Protein AF-A0A0S8A7E5-F1 (afdb_monomer_lite)

Radius of gyration: 17.24 Å; chains: 1; bounding box: 43×38×44 Å

Secondary structure (DSSP, 8-state):
--TT---------PPPP--TT--HHHHHHHHHHH-TT--EEEEEETT-SSS-HHHHHHHHHHH-TT-TTGGGEEEEEESS-S-TTSSHHHHHHHHHHHHHHHHHHHTTSTTS-----

pLDDT: mean 81.03, std 15.04, range [37.12, 96.44]

Foldseek 3Di:
DDPPPPDCLDDPPDDDDPPPPDDPLQVVLVVCVVDVLQAEEAEFECAEPPCHPVNVVVSNCVSDVVCPCVVRYYYHYAPDYGPQCVPVVSVVVVVVVVVVNVVVSCPPDVPDDPDDD

Sequence (117 aa):
YNPDLEDNVWGNVRPWNRDQGVNVGELLRQAMRDNPYLKGMVQGGYYDAATDYYSAVYTISHIQPGGEFRDRFRFSWYESGHMMYLRKPDLANANNDLRSFIAWSLEDIDDYPRTAR

Structure (mmCIF, N/CA/C/O backbone):
data_AF-A0A0S8A7E5-F1
#
_entry.id   AF-A0A0S8A7E5-F1
#
loop_
_atom_site.group_PDB
_atom_site.id
_atom_site.type_symbol
_atom_site.label_atom_id
_atom_site.label_alt_id
_atom_site.label_comp_id
_atom_site.label_asym_id
_atom_site.label_entity_id
_atom_site.label_seq_id
_atom_site.pdbx_PDB_ins_code
_atom_site.Cartn_x
_atom_site.Cartn_y
_atom_site.Cartn_z
_atom_site.occupancy
_atom_site.B_iso_or_equiv
_atom_site.auth_seq_id
_atom_site.auth_comp_id
_atom_site.auth_asym_id
_atom_site.auth_atom_id
_atom_site.pdbx_PDB_model_num
ATOM 1 N N . TYR A 1 1 ? 18.235 -9.451 -23.575 1.00 48.16 1 TYR A N 1
ATOM 2 C CA . TYR A 1 1 ? 18.245 -8.218 -22.772 1.00 48.16 1 TYR A CA 1
ATOM 3 C C . TYR A 1 1 ? 18.254 -7.073 -23.762 1.00 48.16 1 TYR A C 1
ATOM 5 O O . TYR A 1 1 ? 19.215 -6.987 -24.514 1.00 48.16 1 TYR A O 1
ATOM 13 N N . ASN A 1 2 ? 17.149 -6.335 -23.890 1.00 37.12 2 ASN A N 1
ATOM 14 C CA . ASN A 1 2 ? 17.067 -5.211 -24.820 1.00 37.12 2 ASN A CA 1
ATOM 15 C C . ASN A 1 2 ? 17.208 -3.914 -24.006 1.00 37.12 2 ASN A C 1
ATOM 17 O O . ASN A 1 2 ? 16.278 -3.605 -23.262 1.00 37.12 2 ASN A O 1
ATOM 21 N N . PRO A 1 3 ? 18.354 -3.218 -24.076 1.00 53.84 3 PRO A N 1
ATOM 22 C CA . PRO A 1 3 ? 18.582 -1.973 -23.345 1.00 53.84 3 PRO A CA 1
ATOM 23 C C . PRO A 1 3 ? 17.798 -0.774 -23.915 1.00 53.84 3 PRO A C 1
ATOM 25 O O . PRO A 1 3 ? 17.854 0.295 -23.320 1.00 53.84 3 PRO A O 1
ATOM 28 N N . ASP A 1 4 ? 17.052 -0.950 -25.014 1.00 46.12 4 ASP A N 1
ATOM 29 C CA . ASP A 1 4 ? 16.411 0.135 -25.775 1.00 46.12 4 ASP A CA 1
ATOM 30 C C . ASP A 1 4 ? 14.931 0.389 -25.407 1.00 46.12 4 ASP A C 1
ATOM 32 O O . ASP A 1 4 ? 14.167 0.933 -26.205 1.00 46.12 4 ASP A O 1
ATOM 36 N N . LEU A 1 5 ? 14.478 -0.023 -24.218 1.00 51.56 5 LEU A N 1
ATOM 37 C CA . LEU A 1 5 ? 13.184 0.433 -23.704 1.00 51.56 5 LEU A CA 1
ATOM 38 C C . LEU A 1 5 ? 13.349 1.874 -23.206 1.00 51.56 5 LEU A C 1
ATOM 40 O O . LEU A 1 5 ? 13.999 2.111 -22.191 1.00 51.56 5 LEU A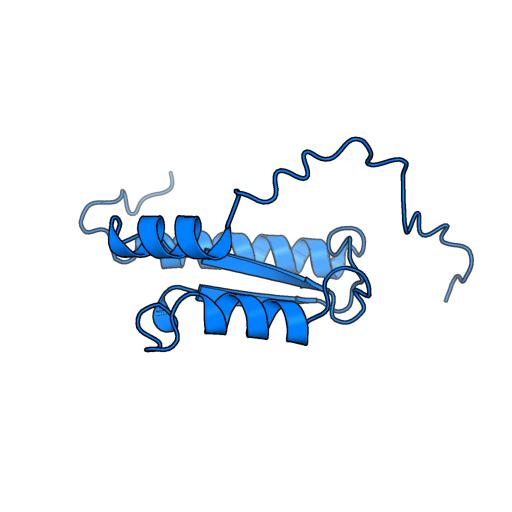 O 1
ATOM 44 N N . GLU A 1 6 ? 12.769 2.835 -23.928 1.00 48.12 6 GLU A N 1
ATOM 45 C CA . GLU A 1 6 ? 12.582 4.197 -23.424 1.00 48.12 6 GLU A CA 1
ATOM 46 C C . GLU A 1 6 ? 11.667 4.156 -22.190 1.00 48.12 6 GLU A C 1
ATOM 48 O O . GLU A 1 6 ? 10.439 4.205 -22.289 1.00 48.12 6 GLU A O 1
ATOM 53 N N . ASP A 1 7 ? 12.266 4.052 -21.005 1.00 48.00 7 ASP A N 1
ATOM 54 C CA . ASP A 1 7 ? 11.561 4.257 -19.747 1.00 48.00 7 ASP A CA 1
ATOM 55 C C . ASP A 1 7 ? 11.298 5.758 -19.588 1.00 48.00 7 ASP A C 1
ATOM 57 O O . ASP A 1 7 ? 12.179 6.546 -19.237 1.00 48.00 7 ASP A O 1
ATOM 61 N N . ASN A 1 8 ? 10.057 6.175 -19.847 1.00 53.53 8 ASN A N 1
ATOM 62 C CA . ASN A 1 8 ? 9.574 7.500 -19.472 1.00 53.53 8 ASN A CA 1
ATOM 63 C C . ASN A 1 8 ? 9.508 7.583 -17.943 1.00 53.53 8 ASN A C 1
ATOM 65 O O . ASN A 1 8 ? 8.464 7.358 -17.334 1.00 53.53 8 ASN A O 1
ATOM 69 N N . VAL A 1 9 ? 10.642 7.897 -17.316 1.00 55.78 9 VAL A N 1
ATOM 70 C CA . VAL A 1 9 ? 10.733 8.002 -15.857 1.00 55.78 9 VAL A CA 1
ATOM 71 C C . VAL A 1 9 ? 9.871 9.166 -15.351 1.00 55.78 9 VAL A C 1
ATOM 73 O O . VAL A 1 9 ? 9.335 9.094 -14.251 1.00 55.78 9 VAL A O 1
ATOM 76 N N . TRP A 1 10 ? 9.688 10.223 -16.163 1.00 53.12 10 TRP A N 1
ATOM 77 C CA . TRP A 1 10 ? 8.959 11.433 -15.772 1.00 53.12 10 TRP A CA 1
ATOM 78 C C . TRP A 1 10 ? 8.309 12.152 -16.966 1.00 53.12 10 TRP A C 1
ATOM 80 O O . TRP A 1 10 ? 8.998 12.670 -17.840 1.00 53.12 10 TRP A O 1
ATOM 90 N N . GLY A 1 11 ? 6.976 12.253 -16.975 1.00 61.09 11 GLY A N 1
ATOM 91 C CA . GLY A 1 11 ? 6.243 13.222 -17.804 1.00 61.09 11 GLY A CA 1
ATOM 92 C C . GLY A 1 11 ? 6.106 14.584 -17.105 1.00 61.09 11 GLY A C 1
ATOM 93 O O . GLY A 1 11 ? 6.363 14.700 -15.904 1.00 61.09 11 GLY A O 1
ATOM 94 N N . ASN A 1 12 ? 5.659 15.631 -17.815 1.00 65.06 12 ASN A N 1
ATOM 95 C CA . ASN A 1 12 ? 5.283 16.904 -17.182 1.00 65.06 12 ASN A CA 1
ATOM 96 C C . ASN A 1 12 ? 3.995 16.724 -16.357 1.00 65.06 12 ASN A C 1
ATOM 98 O O . ASN A 1 12 ? 2.900 17.035 -16.809 1.00 65.06 12 ASN A O 1
ATOM 102 N N . VAL A 1 13 ? 4.135 16.194 -15.143 1.00 65.88 13 VAL A N 1
ATOM 103 C CA . VAL A 1 13 ? 3.030 15.876 -14.222 1.00 65.88 13 VAL A CA 1
ATOM 104 C C . VAL A 1 13 ? 2.567 17.081 -13.386 1.00 65.88 13 VAL A C 1
ATOM 106 O O . VAL A 1 13 ? 1.857 16.929 -12.401 1.00 65.88 13 VAL A O 1
ATOM 109 N N . ARG A 1 14 ? 3.003 18.298 -13.729 1.00 71.94 14 ARG A N 1
ATOM 110 C CA . ARG A 1 14 ? 2.652 19.540 -13.024 1.00 71.94 14 ARG A CA 1
ATOM 111 C C . ARG A 1 14 ? 1.485 20.255 -13.722 1.00 71.94 14 ARG A C 1
ATOM 113 O O . ARG A 1 14 ? 1.377 20.157 -14.942 1.00 71.94 14 ARG A O 1
ATOM 120 N N . PRO A 1 15 ? 0.685 21.054 -12.989 1.00 78.88 15 PRO A N 1
ATOM 121 C CA . PRO A 1 15 ? 0.852 21.433 -11.581 1.00 78.88 15 PRO A CA 1
ATOM 122 C C . PRO A 1 15 ? 0.155 20.486 -10.589 1.00 78.88 15 PRO A C 1
ATOM 124 O O . PRO A 1 15 ? -1.019 20.169 -10.733 1.00 78.88 15 PRO A O 1
ATOM 127 N N . TRP A 1 16 ? 0.874 20.111 -9.527 1.00 73.06 16 TRP A N 1
ATOM 128 C CA . TRP A 1 16 ? 0.295 19.457 -8.349 1.00 73.06 16 TRP A CA 1
ATOM 129 C C . TRP A 1 16 ? -0.153 20.507 -7.333 1.00 73.06 16 TRP A C 1
ATOM 131 O O . TRP A 1 16 ? 0.581 21.470 -7.092 1.00 73.06 16 TRP A O 1
ATOM 141 N N . ASN A 1 17 ? -1.301 20.294 -6.689 1.00 75.31 17 ASN A N 1
ATOM 142 C CA . ASN A 1 17 ? -1.668 21.063 -5.504 1.00 75.31 17 ASN A CA 1
ATOM 143 C C . ASN A 1 17 ? -0.678 20.732 -4.369 1.00 75.31 17 ASN A C 1
ATOM 145 O O . ASN A 1 17 ? -0.518 19.568 -4.009 1.00 75.31 17 ASN A O 1
ATOM 149 N N . ARG A 1 18 ? 0.017 21.748 -3.846 1.00 74.31 18 ARG A N 1
ATOM 150 C CA . ARG A 1 18 ? 1.022 21.633 -2.772 1.00 74.31 18 ARG A CA 1
ATOM 151 C C . ARG A 1 18 ? 0.578 22.362 -1.507 1.00 74.31 18 ARG A C 1
ATOM 153 O O . ARG A 1 18 ? 1.395 23.008 -0.852 1.00 74.31 18 ARG A O 1
ATOM 160 N N . ASP A 1 19 ? -0.714 22.316 -1.210 1.00 81.44 19 ASP A N 1
ATOM 161 C CA . ASP A 1 19 ? -1.243 22.866 0.031 1.00 81.44 19 ASP A CA 1
ATOM 162 C C . ASP A 1 19 ? -0.526 22.235 1.235 1.00 81.44 19 ASP A C 1
ATOM 164 O O . ASP A 1 19 ? -0.610 21.029 1.472 1.00 81.44 19 ASP A O 1
ATOM 168 N N . GLN A 1 20 ? 0.211 23.061 1.980 1.00 73.19 20 GLN A N 1
ATOM 169 C CA . GLN A 1 20 ? 0.971 22.622 3.151 1.00 73.19 20 GLN A CA 1
ATOM 170 C C . GLN A 1 20 ? 0.074 22.263 4.342 1.00 73.19 20 GLN A C 1
ATOM 172 O O . GLN A 1 20 ? 0.553 21.649 5.292 1.00 73.19 20 GLN A O 1
ATOM 177 N N . GLY A 1 21 ? -1.213 22.621 4.301 1.00 75.56 21 GLY A N 1
ATOM 178 C CA . GLY A 1 21 ? -2.198 22.208 5.296 1.00 75.56 21 GLY A CA 1
ATOM 179 C C . GLY A 1 21 ? -2.705 20.775 5.108 1.00 75.56 21 GLY A C 1
ATOM 180 O O . GLY A 1 21 ? -3.312 20.221 6.025 1.00 75.56 21 GLY A O 1
ATOM 181 N N . VAL A 1 22 ? -2.463 20.147 3.951 1.00 79.31 22 VAL A N 1
ATOM 182 C CA . VAL A 1 22 ? -2.960 18.796 3.664 1.00 79.31 22 VAL A CA 1
ATOM 183 C C . VAL A 1 22 ? -2.015 17.747 4.245 1.00 79.31 22 VAL A C 1
ATOM 185 O O . VAL A 1 22 ? -0.924 17.507 3.730 1.00 79.31 22 VAL A O 1
ATOM 188 N N . ASN A 1 23 ? -2.474 17.056 5.290 1.00 85.56 23 ASN A N 1
ATOM 189 C CA . ASN A 1 23 ? -1.804 15.881 5.842 1.00 85.56 23 ASN A CA 1
ATOM 190 C C . ASN A 1 23 ? -2.590 14.608 5.497 1.00 85.56 23 ASN A C 1
ATOM 192 O O . ASN A 1 23 ? -3.488 14.187 6.224 1.00 85.56 23 ASN A O 1
ATOM 196 N N . VAL A 1 24 ? -2.246 13.989 4.366 1.00 86.94 24 VAL A N 1
ATOM 197 C CA . VAL A 1 24 ? -2.941 12.794 3.853 1.00 86.94 24 VAL A CA 1
ATOM 198 C C . VAL A 1 24 ? -2.821 11.602 4.808 1.00 86.94 24 VAL A C 1
ATOM 200 O O . VAL A 1 24 ? -3.766 10.827 4.931 1.00 86.94 24 VAL A O 1
ATOM 203 N N . GLY A 1 25 ? -1.693 11.468 5.513 1.00 87.88 25 GLY A N 1
ATOM 204 C CA . GLY A 1 25 ? -1.487 10.388 6.481 1.00 87.88 25 GLY A CA 1
ATOM 205 C C . GLY A 1 25 ? -2.480 10.462 7.639 1.00 87.88 25 GLY A C 1
ATOM 206 O O . GLY A 1 25 ? -3.113 9.463 7.968 1.00 87.88 25 GLY A O 1
ATOM 207 N N . GLU A 1 26 ? -2.681 11.658 8.197 1.00 88.44 26 GLU A N 1
ATOM 208 C CA . GLU A 1 26 ? -3.646 11.891 9.277 1.00 88.44 26 GLU A CA 1
ATOM 209 C C . GLU A 1 26 ? -5.097 11.703 8.811 1.00 88.44 26 GLU A C 1
ATOM 211 O O . GLU A 1 26 ? -5.897 11.082 9.511 1.00 88.44 26 GLU A O 1
ATOM 216 N N . LEU A 1 27 ? -5.430 12.167 7.602 1.00 90.44 27 LEU A N 1
ATOM 217 C CA . LEU A 1 27 ? -6.757 11.961 7.012 1.00 90.44 27 LEU A CA 1
ATOM 218 C C . LEU A 1 27 ? -7.057 10.471 6.799 1.00 90.44 27 LEU A C 1
ATOM 220 O O . LEU A 1 27 ? -8.147 10.005 7.129 1.00 90.44 27 LEU A O 1
ATOM 224 N N . LEU A 1 28 ? -6.083 9.705 6.299 1.00 90.75 28 LEU A N 1
ATOM 225 C CA . LEU A 1 28 ? -6.212 8.258 6.149 1.00 90.75 28 LEU A CA 1
ATOM 226 C C . LEU A 1 28 ? -6.340 7.571 7.516 1.00 90.75 28 LEU A C 1
ATOM 228 O O . LEU A 1 28 ? -7.205 6.715 7.695 1.00 90.75 28 LEU A O 1
ATOM 232 N N . ARG A 1 29 ? -5.543 7.988 8.508 1.00 90.12 29 ARG A N 1
ATOM 233 C CA . ARG A 1 29 ? -5.632 7.494 9.889 1.00 90.12 29 ARG A CA 1
ATOM 234 C C . ARG A 1 29 ? -7.026 7.710 10.479 1.00 90.12 29 ARG A C 1
ATOM 236 O O . ARG A 1 29 ? -7.556 6.821 11.143 1.00 90.12 29 ARG A O 1
ATOM 243 N N . GLN A 1 30 ? -7.605 8.890 10.264 1.00 91.44 30 GLN A N 1
ATOM 244 C CA . GLN A 1 30 ? -8.955 9.217 10.708 1.00 91.44 30 GLN A CA 1
ATOM 245 C C . GLN A 1 30 ? -9.995 8.349 9.991 1.00 91.44 30 GLN A C 1
ATOM 247 O O . GLN A 1 30 ? -10.781 7.689 10.661 1.00 91.44 30 GLN A O 1
ATOM 252 N N . ALA A 1 31 ? -9.931 8.243 8.662 1.00 91.50 31 ALA A N 1
ATOM 253 C CA . ALA A 1 31 ? -10.852 7.411 7.886 1.00 91.50 31 ALA A CA 1
ATOM 254 C C . ALA A 1 31 ? -10.830 5.930 8.316 1.00 91.50 31 ALA A C 1
ATOM 256 O O . ALA A 1 31 ? -11.877 5.293 8.409 1.00 91.50 31 ALA A O 1
ATOM 257 N N . MET A 1 32 ? -9.650 5.381 8.625 1.00 90.88 32 MET A N 1
ATOM 258 C CA . MET A 1 32 ? -9.506 4.004 9.120 1.00 90.88 32 MET A CA 1
ATOM 259 C C . MET A 1 32 ? -9.990 3.809 10.559 1.00 90.88 32 MET A C 1
ATOM 261 O O . MET A 1 32 ? -10.398 2.704 10.928 1.00 90.88 32 MET A O 1
ATOM 265 N N . ARG A 1 33 ? -9.938 4.860 11.385 1.00 89.94 33 ARG A N 1
ATOM 266 C CA . ARG A 1 33 ? -10.534 4.847 12.725 1.00 89.94 33 ARG A CA 1
ATOM 267 C C . ARG A 1 33 ? -12.059 4.870 12.636 1.00 89.94 33 ARG A C 1
ATOM 269 O O . ARG A 1 33 ? -12.707 4.106 13.343 1.00 89.94 33 ARG A O 1
ATOM 276 N N . ASP A 1 34 ? -12.601 5.715 11.767 1.00 91.31 34 ASP A N 1
ATOM 277 C CA . ASP A 1 34 ? -14.044 5.917 11.619 1.00 91.31 34 ASP A CA 1
ATOM 278 C C . ASP A 1 34 ? -14.724 4.731 10.915 1.00 91.31 34 ASP A C 1
ATOM 280 O O . ASP A 1 34 ? -15.881 4.426 11.197 1.00 91.31 34 ASP A O 1
ATOM 284 N N . ASN A 1 35 ? -14.003 4.023 10.037 1.00 90.06 35 ASN A N 1
ATOM 285 C CA . ASN A 1 35 ? -14.476 2.809 9.378 1.00 90.06 35 ASN A CA 1
ATOM 286 C C . ASN A 1 35 ? -13.627 1.582 9.775 1.00 90.06 35 ASN A C 1
ATOM 288 O O . ASN A 1 35 ? -12.579 1.333 9.167 1.00 90.06 35 ASN A O 1
ATOM 292 N N . PRO A 1 36 ? -14.096 0.757 10.734 1.00 86.75 36 PRO A N 1
ATOM 293 C CA . PRO A 1 36 ? -13.411 -0.466 11.154 1.00 86.75 36 PRO A CA 1
ATOM 294 C C . PRO A 1 36 ? -13.161 -1.484 10.032 1.00 86.75 36 PRO A C 1
ATOM 296 O O . PRO A 1 36 ? -12.231 -2.281 10.140 1.00 86.75 36 PRO A O 1
ATOM 299 N N . TYR A 1 37 ? -13.957 -1.440 8.961 1.00 88.69 37 TYR A N 1
ATOM 300 C CA . TYR A 1 37 ? -13.873 -2.346 7.814 1.00 88.69 37 TYR A CA 1
ATOM 301 C C . TYR A 1 37 ? -12.979 -1.813 6.690 1.00 88.69 37 TYR A C 1
ATOM 303 O O . TYR A 1 37 ? -12.753 -2.511 5.703 1.00 88.69 37 TYR A O 1
ATOM 311 N N . LEU A 1 38 ? -12.464 -0.582 6.801 1.00 91.12 38 LEU A N 1
ATOM 312 C CA . LEU A 1 38 ? -11.575 -0.025 5.787 1.00 91.12 38 LEU A CA 1
ATOM 313 C C . LEU A 1 38 ? -10.229 -0.762 5.807 1.00 91.12 38 LEU A C 1
ATOM 315 O O . LEU A 1 38 ? -9.486 -0.707 6.791 1.00 91.12 38 LEU A O 1
ATOM 319 N N . LYS A 1 39 ? -9.914 -1.421 4.688 1.00 93.25 39 LYS A N 1
ATOM 320 C CA . LYS A 1 39 ? -8.650 -2.127 4.449 1.00 93.25 39 LYS A CA 1
ATOM 321 C C . LYS A 1 39 ? -7.875 -1.461 3.314 1.00 93.25 39 LYS A C 1
ATOM 323 O O . LYS A 1 39 ? -8.473 -0.896 2.401 1.00 93.25 39 LYS A O 1
ATOM 328 N N . GLY A 1 40 ? -6.548 -1.535 3.364 1.00 92.88 40 GLY A N 1
ATOM 329 C CA . GLY A 1 40 ? -5.658 -0.914 2.383 1.00 92.88 40 GLY A CA 1
ATOM 330 C C . GLY A 1 40 ? -4.720 -1.919 1.723 1.00 92.88 40 GLY A C 1
ATOM 331 O O . GLY A 1 40 ? -4.214 -2.832 2.371 1.00 92.88 40 GLY A O 1
ATOM 332 N N . MET A 1 41 ? -4.451 -1.726 0.435 1.00 94.75 41 MET A N 1
ATOM 333 C CA . MET A 1 41 ? -3.429 -2.468 -0.297 1.00 94.75 41 MET A CA 1
ATOM 334 C C . MET A 1 41 ? -2.420 -1.491 -0.887 1.00 94.75 41 MET A C 1
ATOM 336 O O . MET A 1 41 ? -2.810 -0.484 -1.474 1.00 94.75 41 MET A O 1
ATOM 340 N N . VAL A 1 42 ? -1.135 -1.803 -0.758 1.00 93.56 42 VAL A N 1
ATOM 341 C CA . VAL A 1 42 ? -0.052 -1.097 -1.443 1.00 93.56 42 VAL A CA 1
ATOM 342 C C . VAL A 1 42 ? 0.608 -2.067 -2.408 1.00 93.56 42 VAL A C 1
ATOM 344 O O . VAL A 1 42 ? 1.036 -3.151 -2.016 1.00 93.56 42 VAL A O 1
ATOM 347 N N . GLN A 1 43 ? 0.678 -1.672 -3.673 1.00 94.19 43 GLN A N 1
ATOM 348 C CA . GLN A 1 43 ? 1.343 -2.426 -4.723 1.00 94.19 43 GLN A CA 1
ATOM 349 C C . GLN A 1 43 ? 2.497 -1.592 -5.270 1.00 94.19 43 GLN A C 1
ATOM 351 O O . GLN A 1 43 ? 2.279 -0.454 -5.681 1.00 94.19 43 GLN A O 1
ATOM 356 N N . GLY A 1 44 ? 3.708 -2.143 -5.271 1.00 92.19 44 GLY A N 1
ATOM 357 C CA . GLY A 1 44 ? 4.899 -1.404 -5.685 1.00 92.19 44 GLY A CA 1
ATOM 358 C C . GLY A 1 44 ? 5.954 -2.275 -6.351 1.00 92.19 44 GLY A C 1
ATOM 359 O O . GLY A 1 44 ? 5.941 -3.502 -6.251 1.00 92.19 44 GLY A O 1
ATOM 360 N N . GLY A 1 45 ? 6.876 -1.627 -7.053 1.00 91.44 45 GLY A N 1
ATOM 361 C CA . GLY A 1 45 ? 8.025 -2.279 -7.666 1.00 91.44 45 GLY A CA 1
ATOM 362 C C . GLY A 1 45 ? 9.252 -2.261 -6.754 1.00 91.44 45 GLY A C 1
ATOM 363 O O . GLY A 1 45 ? 9.543 -1.244 -6.132 1.00 91.44 45 GLY A O 1
ATOM 364 N N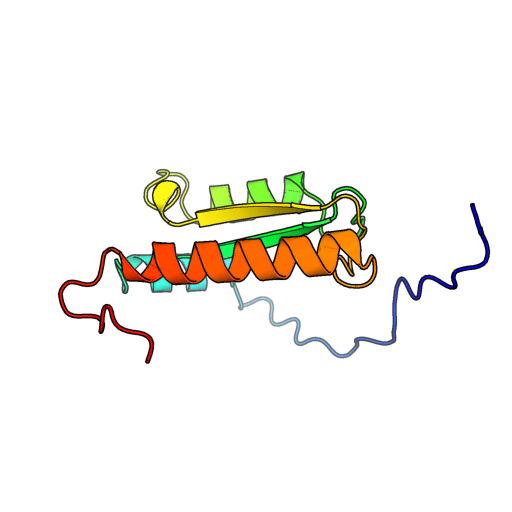 . TYR A 1 46 ? 10.018 -3.353 -6.696 1.00 88.88 46 TYR A N 1
ATOM 365 C CA . TYR A 1 46 ? 11.303 -3.388 -5.985 1.00 88.88 46 TYR A CA 1
ATOM 366 C C . TYR A 1 46 ? 12.342 -2.434 -6.583 1.00 88.88 46 TYR A C 1
ATOM 368 O O . TYR A 1 46 ? 13.252 -1.998 -5.880 1.00 88.88 46 TYR A O 1
ATOM 376 N N . TYR A 1 47 ? 12.207 -2.110 -7.869 1.00 88.00 47 TYR A N 1
ATOM 377 C CA . TYR A 1 47 ? 13.117 -1.229 -8.599 1.00 88.00 47 TYR A CA 1
ATOM 378 C C . TYR A 1 47 ? 12.526 0.173 -8.802 1.00 88.00 47 TYR A C 1
ATOM 380 O O . TYR A 1 47 ? 12.940 0.907 -9.698 1.00 88.00 47 TYR A O 1
ATOM 388 N N . ASP A 1 48 ? 11.515 0.539 -8.010 1.00 85.69 48 ASP A N 1
ATOM 389 C CA . ASP A 1 48 ? 10.918 1.867 -8.027 1.00 85.69 48 ASP A CA 1
ATOM 390 C C . ASP A 1 48 ? 11.779 2.867 -7.238 1.00 85.69 48 ASP A C 1
ATOM 392 O O . ASP A 1 48 ? 11.898 2.786 -6.018 1.00 85.69 48 ASP A O 1
ATOM 396 N N . ALA A 1 49 ? 12.377 3.826 -7.948 1.00 81.81 49 ALA A N 1
ATOM 397 C CA . ALA A 1 49 ? 13.168 4.903 -7.353 1.00 81.81 49 ALA A CA 1
ATOM 398 C C . ALA A 1 49 ? 12.336 6.145 -6.972 1.00 81.81 49 ALA A C 1
ATOM 400 O O . ALA A 1 49 ? 12.860 7.053 -6.328 1.00 81.81 49 ALA A O 1
ATOM 401 N N . ALA A 1 50 ? 11.070 6.220 -7.392 1.00 80.94 50 ALA A N 1
ATOM 402 C CA . ALA A 1 50 ? 10.156 7.315 -7.072 1.00 80.94 50 ALA A CA 1
ATOM 403 C C . ALA A 1 50 ? 9.392 7.049 -5.769 1.00 80.94 50 ALA A C 1
ATOM 405 O O . ALA A 1 50 ? 9.233 7.951 -4.947 1.00 80.94 50 ALA A O 1
ATOM 406 N N . THR A 1 51 ? 8.937 5.809 -5.587 1.00 82.19 51 THR A N 1
ATOM 407 C CA . THR A 1 51 ? 8.252 5.332 -4.382 1.00 82.19 51 THR A CA 1
ATOM 408 C C . THR A 1 51 ? 8.868 4.023 -3.912 1.00 82.19 51 THR A C 1
ATOM 410 O O . THR A 1 51 ? 8.343 2.941 -4.165 1.00 82.19 51 THR A O 1
ATOM 413 N N . ASP A 1 52 ? 10.014 4.122 -3.238 1.00 84.81 52 ASP A N 1
ATOM 414 C CA . ASP A 1 52 ? 10.762 2.946 -2.808 1.00 84.81 52 ASP A CA 1
ATOM 415 C C . ASP A 1 52 ? 10.031 2.138 -1.720 1.00 84.81 52 ASP A C 1
ATOM 417 O O . ASP A 1 52 ? 9.219 2.651 -0.939 1.00 84.81 52 ASP A O 1
ATOM 421 N N . TYR A 1 53 ? 10.369 0.847 -1.657 1.00 85.62 53 TYR A N 1
ATOM 422 C CA . TYR A 1 53 ? 9.816 -0.123 -0.710 1.00 85.62 53 TYR A CA 1
ATOM 423 C C . TYR A 1 53 ? 9.848 0.375 0.742 1.00 85.62 53 TYR A C 1
ATOM 425 O O . TYR A 1 53 ? 8.856 0.265 1.468 1.00 85.62 53 TYR A O 1
ATOM 433 N N . TYR A 1 54 ? 10.988 0.912 1.186 1.00 86.56 54 TYR A N 1
ATOM 434 C CA . TYR A 1 54 ? 11.175 1.276 2.586 1.00 86.56 54 TYR A CA 1
ATOM 435 C C . TYR A 1 54 ? 10.363 2.510 2.938 1.00 86.56 54 TYR A C 1
ATOM 437 O O . TYR A 1 54 ? 9.705 2.501 3.975 1.00 86.56 54 TYR A O 1
ATOM 445 N N . SER A 1 55 ? 10.345 3.521 2.069 1.00 86.56 55 SER A N 1
ATOM 446 C CA . SER A 1 55 ? 9.501 4.702 2.242 1.00 86.56 55 SER A CA 1
ATOM 447 C C . SER A 1 55 ? 8.028 4.321 2.339 1.00 86.56 55 SER A C 1
ATOM 449 O O . SER A 1 55 ? 7.345 4.767 3.255 1.00 86.56 55 SER A O 1
ATOM 451 N N . ALA A 1 56 ? 7.537 3.431 1.475 1.00 87.31 56 ALA A N 1
ATOM 452 C CA . ALA A 1 56 ? 6.147 2.986 1.513 1.00 87.31 56 ALA A CA 1
ATOM 453 C C . ALA A 1 56 ? 5.793 2.243 2.818 1.00 87.31 56 ALA A C 1
ATOM 455 O O . ALA A 1 56 ? 4.804 2.577 3.476 1.00 87.31 56 ALA A O 1
ATOM 456 N N . VAL A 1 57 ? 6.610 1.272 3.241 1.00 87.12 57 VAL A N 1
ATOM 457 C CA . VAL A 1 57 ? 6.392 0.549 4.510 1.00 87.12 57 VAL A CA 1
ATOM 458 C C . VAL A 1 57 ? 6.514 1.492 5.710 1.00 87.12 57 VAL A C 1
ATOM 460 O O . VAL A 1 57 ? 5.714 1.422 6.649 1.00 87.12 57 VAL A O 1
ATOM 463 N N . TYR A 1 58 ? 7.487 2.402 5.683 1.00 88.81 58 TYR A N 1
ATOM 464 C CA . TYR A 1 58 ? 7.686 3.409 6.718 1.00 88.81 58 TYR A CA 1
ATOM 465 C C . TYR A 1 58 ? 6.462 4.318 6.830 1.00 88.81 58 TYR A C 1
ATOM 467 O O . TYR A 1 58 ? 5.883 4.418 7.908 1.00 88.81 58 TYR A O 1
ATOM 475 N N . THR A 1 59 ? 5.997 4.902 5.726 1.00 87.62 59 THR A N 1
ATOM 476 C CA . THR A 1 59 ? 4.834 5.795 5.721 1.00 87.62 59 THR A CA 1
ATOM 477 C C . THR A 1 59 ? 3.603 5.105 6.292 1.00 87.62 59 THR A C 1
ATOM 479 O O . THR A 1 59 ? 2.991 5.643 7.210 1.00 87.62 59 THR A O 1
ATOM 482 N N . ILE A 1 60 ? 3.265 3.899 5.823 1.00 88.19 60 ILE A N 1
ATOM 483 C CA . ILE A 1 60 ? 2.071 3.191 6.304 1.00 88.19 60 ILE A CA 1
ATOM 484 C C . ILE A 1 60 ? 2.204 2.772 7.773 1.00 88.19 60 ILE A C 1
ATOM 486 O O . ILE A 1 60 ? 1.253 2.924 8.539 1.00 88.19 60 ILE A O 1
ATOM 490 N N . SER A 1 61 ? 3.376 2.299 8.208 1.00 84.69 61 SER A N 1
ATOM 491 C CA . SER A 1 61 ? 3.596 1.961 9.624 1.00 84.69 61 SER A CA 1
ATOM 492 C C . SER A 1 61 ? 3.515 3.177 10.556 1.00 84.69 61 SER A C 1
ATOM 494 O O . SER A 1 61 ? 3.148 3.023 11.719 1.00 84.69 61 SER A O 1
ATOM 496 N N . HIS A 1 62 ? 3.790 4.382 10.046 1.00 87.12 62 HIS A N 1
ATOM 497 C CA . HIS A 1 62 ? 3.721 5.634 10.804 1.00 87.12 62 HIS A CA 1
ATOM 498 C C . HIS A 1 62 ? 2.341 6.301 10.789 1.00 87.12 62 HIS A C 1
ATOM 500 O O . HIS A 1 62 ? 2.127 7.229 11.566 1.00 87.12 62 HIS A O 1
ATOM 506 N N . ILE A 1 63 ? 1.386 5.818 9.981 1.00 85.38 63 ILE A N 1
ATOM 507 C CA . ILE A 1 63 ? -0.010 6.285 10.042 1.00 85.38 63 ILE A CA 1
ATOM 508 C C . ILE A 1 63 ? -0.587 6.039 11.437 1.00 85.38 63 ILE A C 1
ATOM 510 O O . ILE A 1 63 ? -1.295 6.892 11.955 1.00 85.38 63 ILE A O 1
ATOM 514 N N . GLN A 1 64 ? -0.271 4.906 12.070 1.00 76.75 64 GLN A N 1
ATOM 515 C CA . GLN A 1 64 ? -0.707 4.619 13.435 1.00 76.75 64 GLN A CA 1
ATOM 516 C C . GLN A 1 64 ? 0.416 3.922 14.216 1.00 76.75 64 GLN A C 1
ATOM 518 O O . GLN A 1 64 ? 0.530 2.695 14.153 1.00 76.75 64 GLN A O 1
ATOM 523 N N . PRO A 1 65 ? 1.222 4.672 14.995 1.00 70.75 65 PRO A N 1
ATOM 524 C CA . PRO A 1 65 ? 2.368 4.134 15.737 1.00 70.75 65 PRO A CA 1
ATOM 525 C C . PRO A 1 65 ? 2.017 2.998 16.710 1.00 70.75 65 PRO A C 1
ATOM 527 O O . PRO A 1 65 ? 2.856 2.149 16.998 1.00 70.75 65 PRO A O 1
ATOM 530 N N . GLY A 1 66 ? 0.766 2.952 17.189 1.00 76.31 66 GLY A N 1
ATOM 531 C CA . GLY A 1 66 ? 0.252 1.881 18.051 1.00 76.31 66 GLY A CA 1
ATOM 532 C C . GLY A 1 66 ? 0.005 0.545 17.339 1.00 76.31 66 GLY A C 1
ATOM 533 O O . GLY A 1 66 ? -0.284 -0.447 17.996 1.00 76.31 66 GLY A O 1
ATOM 534 N N . GLY A 1 67 ? 0.110 0.493 16.006 1.00 78.38 67 GLY A N 1
ATOM 535 C CA . GLY A 1 67 ? -0.002 -0.742 15.228 1.00 78.38 67 GLY A CA 1
ATOM 536 C C . GLY A 1 67 ? -1.426 -1.258 14.992 1.00 78.38 67 GLY A C 1
ATOM 537 O O . GLY A 1 67 ? -1.581 -2.283 14.336 1.00 78.38 67 GLY A O 1
ATOM 538 N N . GLU A 1 68 ? -2.456 -0.544 15.448 1.00 80.00 68 GLU A N 1
ATOM 539 C CA . GLU A 1 68 ? -3.873 -0.958 15.383 1.00 80.00 68 GLU A CA 1
ATOM 540 C C . GLU A 1 68 ? -4.380 -1.266 13.962 1.00 80.00 68 GLU A C 1
ATOM 542 O O . GLU A 1 68 ? -5.345 -2.006 13.791 1.00 80.00 68 GLU A O 1
ATOM 547 N N 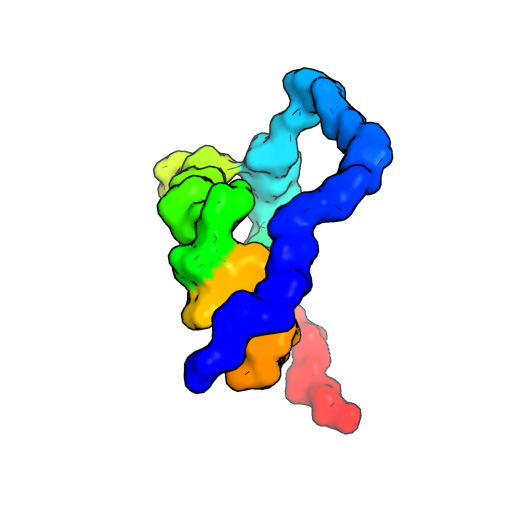. PHE A 1 69 ? -3.739 -0.713 12.929 1.00 86.44 69 PHE A N 1
ATOM 548 C CA . PHE A 1 69 ? -4.127 -0.920 11.530 1.00 86.44 69 PHE A CA 1
ATOM 549 C C . PHE A 1 69 ? -3.263 -1.941 10.789 1.00 86.44 69 PHE A C 1
ATOM 551 O O . PHE A 1 69 ? -3.521 -2.198 9.615 1.00 86.44 69 PHE A O 1
ATOM 558 N N . ARG A 1 70 ? -2.249 -2.535 11.433 1.00 83.50 70 ARG A N 1
ATOM 559 C CA . ARG A 1 70 ? -1.288 -3.430 10.761 1.00 83.50 70 ARG A CA 1
ATOM 560 C C . ARG A 1 70 ? -1.972 -4.603 10.066 1.00 83.50 70 ARG A C 1
ATOM 562 O O . ARG A 1 70 ? -1.619 -4.913 8.934 1.00 83.50 70 ARG A O 1
ATOM 569 N N . ASP A 1 71 ? -2.994 -5.174 10.695 1.00 88.38 71 ASP A N 1
ATOM 570 C CA . ASP A 1 71 ? -3.730 -6.319 10.148 1.00 88.38 71 ASP A CA 1
ATOM 571 C C . ASP A 1 71 ? -4.697 -5.933 9.017 1.00 88.38 71 ASP A C 1
ATOM 573 O O . ASP A 1 71 ? -5.239 -6.803 8.341 1.00 88.38 71 ASP A O 1
ATOM 577 N N . ARG A 1 72 ? -4.897 -4.630 8.773 1.00 90.69 72 ARG A N 1
ATOM 578 C CA . ARG A 1 72 ? -5.780 -4.095 7.724 1.00 90.69 72 ARG A CA 1
ATOM 579 C C . ARG A 1 72 ? -5.033 -3.670 6.461 1.00 90.69 72 ARG A C 1
ATOM 581 O O . ARG A 1 72 ? -5.681 -3.298 5.483 1.00 90.69 72 ARG A O 1
ATOM 588 N N . PHE A 1 73 ? -3.701 -3.735 6.462 1.00 91.94 73 PHE A N 1
AT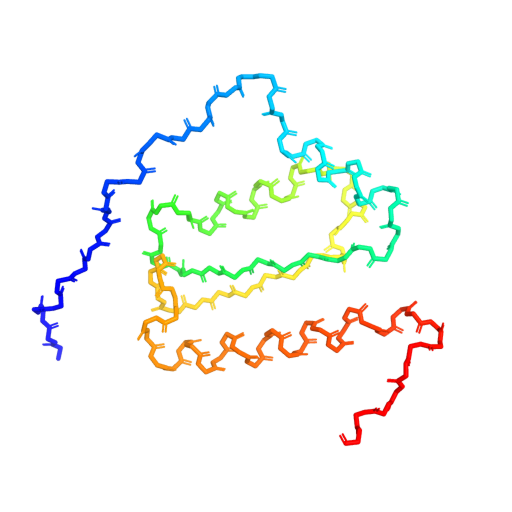OM 589 C CA . PHE A 1 73 ? -2.876 -3.420 5.300 1.00 91.94 73 PHE A CA 1
ATOM 590 C C . PHE A 1 73 ? -2.241 -4.665 4.688 1.00 91.94 73 PHE A C 1
ATOM 592 O O . PHE A 1 73 ? -1.709 -5.530 5.383 1.00 91.94 73 PHE A O 1
ATOM 599 N N . ARG A 1 74 ? -2.240 -4.725 3.357 1.00 92.69 74 ARG A N 1
ATOM 600 C CA . ARG A 1 74 ? -1.489 -5.711 2.577 1.00 92.69 74 ARG A CA 1
ATOM 601 C C . ARG A 1 74 ? -0.506 -5.005 1.660 1.00 92.69 74 ARG A C 1
ATOM 603 O O . ARG A 1 74 ? -0.815 -3.957 1.100 1.00 92.69 74 ARG A O 1
ATOM 610 N N . PHE A 1 75 ? 0.668 -5.599 1.508 1.00 92.94 75 PHE A N 1
ATOM 611 C CA . PHE A 1 75 ? 1.701 -5.113 0.607 1.00 92.94 75 PHE A CA 1
ATOM 612 C C . PHE A 1 75 ? 2.031 -6.207 -0.397 1.00 92.94 75 PHE A C 1
ATOM 614 O O . PHE A 1 75 ? 2.286 -7.343 0.009 1.00 92.94 75 PHE A O 1
ATOM 621 N N . SER A 1 76 ? 2.063 -5.847 -1.673 1.00 94.06 76 SER A N 1
ATOM 622 C CA . SER A 1 76 ? 2.552 -6.708 -2.743 1.00 94.06 76 SER A CA 1
ATOM 623 C C . SER A 1 76 ? 3.665 -6.003 -3.498 1.00 94.06 76 SER A C 1
ATOM 625 O O . SER A 1 76 ? 3.563 -4.819 -3.827 1.00 94.06 76 SER A O 1
ATOM 627 N N . TRP A 1 77 ? 4.725 -6.751 -3.776 1.00 93.00 77 TRP A N 1
ATOM 628 C CA . TRP A 1 77 ? 5.944 -6.224 -4.366 1.00 93.00 77 TRP A CA 1
ATOM 629 C C . TRP A 1 77 ? 6.327 -7.034 -5.591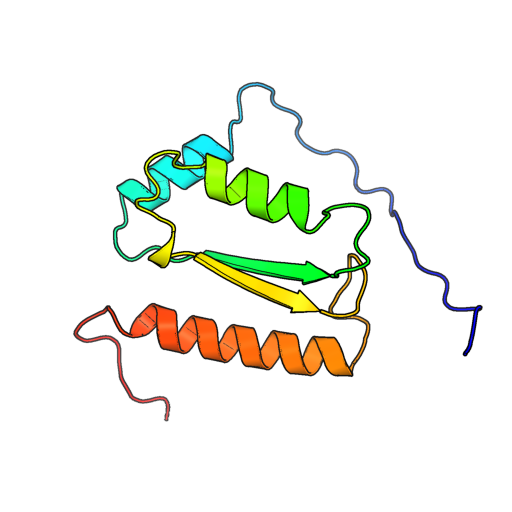 1.00 93.00 77 TRP A C 1
ATOM 631 O O . TRP A 1 77 ? 6.278 -8.264 -5.565 1.00 93.00 77 TRP A O 1
ATOM 641 N N . TYR A 1 78 ? 6.714 -6.336 -6.650 1.00 92.62 78 TYR A N 1
ATOM 642 C CA . TYR A 1 78 ? 6.977 -6.931 -7.956 1.00 92.62 78 TYR A CA 1
ATOM 643 C C . TYR A 1 78 ? 8.390 -6.606 -8.429 1.00 92.62 78 TYR A C 1
ATOM 645 O O . TYR A 1 78 ? 8.956 -5.578 -8.064 1.00 92.62 78 TYR A O 1
ATOM 653 N N . GLU A 1 79 ? 8.961 -7.440 -9.295 1.00 88.88 79 GLU A N 1
ATOM 654 C CA . GLU A 1 79 ? 10.288 -7.228 -9.896 1.00 88.88 79 GLU A CA 1
ATOM 655 C C . GLU A 1 79 ? 10.282 -6.158 -11.011 1.00 88.88 79 GLU A C 1
ATOM 657 O O . GLU A 1 79 ? 11.017 -6.244 -12.000 1.00 88.88 79 GLU A O 1
ATOM 662 N N . SER A 1 80 ? 9.431 -5.150 -10.867 1.00 85.88 80 SER A N 1
ATOM 663 C CA . SER A 1 80 ? 9.306 -4.013 -11.768 1.00 85.88 80 SER A CA 1
ATOM 664 C C . SER A 1 80 ? 9.743 -2.720 -11.086 1.00 85.88 80 SER A C 1
ATOM 666 O O . SER A 1 80 ? 10.016 -2.691 -9.886 1.00 85.88 80 SER A O 1
ATOM 668 N N . GLY A 1 81 ? 9.828 -1.645 -11.870 1.00 86.06 81 GLY A N 1
ATOM 669 C CA . GLY A 1 81 ? 9.971 -0.283 -11.358 1.00 86.06 81 GLY A CA 1
ATOM 670 C C . GLY A 1 81 ? 8.628 0.340 -10.972 1.00 86.06 81 GLY A C 1
ATOM 671 O O . GLY A 1 81 ? 7.663 -0.362 -10.673 1.00 86.06 81 GLY A O 1
ATOM 672 N N . HIS A 1 82 ? 8.556 1.670 -11.044 1.00 86.88 82 HIS A N 1
ATOM 673 C CA . HIS A 1 82 ? 7.373 2.460 -10.683 1.00 86.88 82 HIS A CA 1
ATOM 674 C C . HIS A 1 82 ? 6.085 1.998 -11.379 1.00 86.88 82 HIS A C 1
ATOM 676 O O . HIS A 1 82 ? 5.035 1.812 -10.767 1.00 86.88 82 HIS A O 1
ATOM 682 N N . MET A 1 83 ? 6.186 1.731 -12.680 1.00 87.25 83 MET A N 1
ATOM 683 C CA . MET A 1 83 ? 5.073 1.293 -13.515 1.00 87.25 83 MET A CA 1
ATOM 684 C C . MET A 1 83 ? 5.006 -0.237 -13.535 1.00 87.25 83 MET A C 1
ATOM 686 O O . MET A 1 83 ? 5.235 -0.875 -14.564 1.00 87.25 83 MET A O 1
ATOM 690 N N . MET A 1 84 ? 4.712 -0.841 -12.379 1.00 87.81 84 MET A N 1
ATOM 691 C CA . MET A 1 84 ? 4.776 -2.301 -12.183 1.00 87.81 84 MET A CA 1
ATOM 692 C C . MET A 1 84 ? 3.877 -3.136 -13.108 1.00 87.81 84 MET A C 1
ATOM 694 O O . MET A 1 84 ? 4.123 -4.316 -13.335 1.00 87.81 84 MET A O 1
ATOM 698 N N . TYR A 1 85 ? 2.890 -2.507 -13.734 1.00 86.00 85 TYR A N 1
ATOM 699 C CA . TYR A 1 85 ? 2.011 -3.120 -14.726 1.00 86.00 85 TYR A CA 1
ATOM 700 C C . TYR A 1 85 ? 2.598 -3.216 -16.146 1.00 86.00 85 TYR A C 1
ATOM 702 O O . TYR A 1 85 ? 1.971 -3.818 -17.017 1.00 86.00 85 TYR A O 1
ATOM 710 N N . LEU A 1 86 ? 3.768 -2.634 -16.432 1.00 86.44 86 LEU A N 1
ATOM 711 C CA . LEU A 1 86 ? 4.370 -2.718 -17.772 1.00 86.44 86 LEU A CA 1
ATOM 712 C C . LEU A 1 86 ? 4.986 -4.095 -18.050 1.00 86.44 86 LEU A C 1
ATOM 714 O O . LEU A 1 86 ? 4.891 -4.618 -19.166 1.00 86.44 86 LEU A O 1
ATOM 718 N N . ARG A 1 87 ? 5.584 -4.730 -17.037 1.00 86.56 87 ARG A N 1
ATOM 719 C CA . ARG A 1 87 ? 6.102 -6.094 -17.153 1.00 86.56 87 ARG A CA 1
ATOM 720 C C . ARG A 1 87 ? 4.924 -7.067 -17.102 1.00 86.56 87 ARG A C 1
ATOM 722 O O . ARG A 1 87 ? 4.307 -7.256 -16.063 1.00 86.56 87 ARG A O 1
ATOM 729 N N . LYS A 1 88 ? 4.619 -7.726 -18.226 1.00 89.31 88 LYS A N 1
ATOM 730 C CA . LYS A 1 88 ? 3.461 -8.642 -18.350 1.00 89.31 88 LYS A CA 1
ATOM 731 C C . LYS A 1 88 ? 3.335 -9.685 -17.217 1.00 89.31 88 LYS A C 1
ATOM 733 O O . LYS A 1 88 ? 2.213 -9.867 -16.748 1.00 89.31 88 LYS A O 1
ATOM 738 N N . PRO A 1 89 ? 4.419 -10.359 -16.770 1.00 89.81 89 PRO A N 1
ATOM 739 C CA . PRO A 1 89 ? 4.356 -11.240 -15.600 1.00 89.81 89 PRO A CA 1
ATOM 740 C C . PRO A 1 89 ? 3.854 -10.539 -14.332 1.00 89.81 89 PRO A C 1
ATOM 742 O O . PRO A 1 89 ? 2.981 -11.062 -13.644 1.00 89.81 89 PRO A O 1
ATOM 745 N N . ASP A 1 90 ? 4.353 -9.335 -14.066 1.00 90.50 90 ASP A N 1
ATOM 746 C CA . ASP A 1 90 ? 4.017 -8.577 -12.863 1.00 90.50 90 ASP A CA 1
ATOM 747 C C . ASP A 1 90 ? 2.604 -8.004 -12.947 1.00 90.50 90 ASP A C 1
ATOM 749 O O . ASP A 1 90 ? 1.880 -8.054 -11.965 1.00 90.50 90 ASP A O 1
ATOM 753 N N . LEU A 1 91 ? 2.138 -7.595 -14.132 1.00 91.69 91 LEU A N 1
ATOM 754 C CA . LEU A 1 91 ? 0.734 -7.237 -14.360 1.00 91.69 91 LEU A CA 1
ATOM 755 C C . LEU A 1 91 ? -0.222 -8.400 -14.054 1.00 91.69 91 LEU A C 1
ATOM 757 O O . LE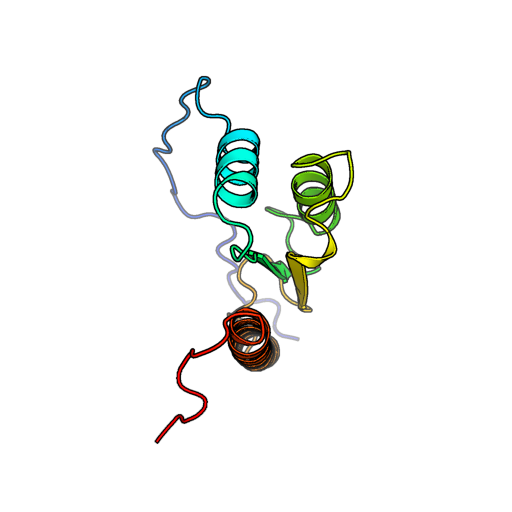U A 1 91 ? -1.279 -8.206 -13.449 1.00 91.69 91 LEU A O 1
ATOM 761 N N . ALA A 1 92 ? 0.115 -9.614 -14.496 1.00 92.75 92 ALA A N 1
ATOM 762 C CA . ALA A 1 92 ? -0.707 -10.789 -14.222 1.00 92.75 92 ALA A CA 1
ATOM 763 C C . ALA A 1 92 ? -0.765 -11.080 -12.713 1.00 92.75 92 ALA A C 1
ATOM 765 O O . ALA A 1 92 ? -1.855 -11.281 -12.172 1.00 92.75 92 ALA A O 1
ATOM 766 N N . ASN A 1 93 ? 0.384 -11.020 -12.035 1.00 93.31 93 ASN A N 1
ATOM 767 C CA . ASN A 1 93 ? 0.476 -11.199 -10.588 1.00 93.31 93 ASN A CA 1
ATOM 768 C C . ASN A 1 93 ? -0.263 -10.090 -9.827 1.00 93.31 93 ASN A C 1
ATOM 770 O O . ASN A 1 93 ? -1.078 -10.391 -8.961 1.00 93.31 93 ASN A O 1
ATOM 774 N N . ALA A 1 94 ? -0.089 -8.826 -10.214 1.00 93.88 94 ALA A N 1
ATOM 775 C CA . ALA A 1 94 ? -0.757 -7.680 -9.606 1.00 93.88 94 ALA A CA 1
ATOM 776 C C . ALA A 1 94 ? -2.280 -7.772 -9.693 1.00 93.88 94 ALA A C 1
ATOM 778 O O . ALA A 1 94 ? -2.980 -7.471 -8.726 1.00 93.88 94 ALA A O 1
ATOM 779 N N . ASN A 1 95 ? -2.803 -8.263 -10.817 1.00 95.00 95 ASN A N 1
ATOM 780 C CA . ASN A 1 95 ? -4.228 -8.530 -10.956 1.00 95.00 95 ASN A CA 1
ATOM 781 C C . ASN A 1 95 ? -4.699 -9.673 -10.038 1.00 95.00 95 ASN A C 1
ATOM 783 O O . ASN A 1 95 ? -5.805 -9.615 -9.502 1.00 95.00 95 ASN A O 1
ATOM 787 N N . ASN A 1 96 ? -3.906 -10.733 -9.867 1.00 96.44 96 ASN A N 1
ATOM 788 C CA . ASN A 1 96 ? -4.252 -11.846 -8.973 1.00 96.44 96 ASN A CA 1
ATOM 789 C C . ASN A 1 96 ? -4.227 -11.429 -7.500 1.00 96.44 96 ASN A C 1
ATOM 791 O O . ASN A 1 96 ? -5.138 -11.780 -6.747 1.00 96.44 96 ASN A O 1
ATOM 795 N N . ASP A 1 97 ? -3.242 -10.627 -7.111 1.00 96.44 97 ASP A N 1
ATOM 796 C CA . ASP A 1 97 ? -3.145 -10.080 -5.762 1.00 96.44 97 ASP A CA 1
ATOM 797 C C . ASP A 1 97 ? -4.310 -9.137 -5.465 1.00 96.44 97 ASP A C 1
ATOM 799 O O . ASP A 1 97 ? -4.902 -9.224 -4.393 1.00 96.44 97 ASP A O 1
ATOM 803 N N . LEU A 1 98 ? -4.711 -8.304 -6.433 1.00 95.50 98 LEU A N 1
ATOM 804 C CA . LEU A 1 98 ? -5.878 -7.434 -6.291 1.00 95.50 98 LEU A CA 1
ATOM 805 C C . LEU A 1 98 ? -7.166 -8.242 -6.079 1.00 95.50 98 LEU A C 1
ATOM 807 O O . LEU A 1 98 ? -7.968 -7.904 -5.211 1.00 95.50 98 LEU A O 1
ATOM 811 N N . ARG A 1 99 ? -7.367 -9.338 -6.826 1.00 96.06 99 ARG A N 1
ATOM 812 C CA . ARG A 1 99 ? -8.526 -10.230 -6.623 1.00 96.06 99 ARG A CA 1
ATOM 813 C C . ARG A 1 99 ? -8.513 -10.865 -5.238 1.00 96.06 99 ARG A C 1
ATOM 815 O O . ARG A 1 99 ? -9.544 -10.883 -4.572 1.00 96.06 99 ARG A O 1
ATOM 822 N N . SER A 1 100 ? -7.349 -11.342 -4.806 1.00 95.75 100 SER A N 1
ATOM 823 C CA . SER A 1 100 ? -7.163 -11.923 -3.474 1.00 95.75 100 SER A CA 1
ATOM 824 C C . SER A 1 100 ? -7.432 -10.896 -2.374 1.00 95.75 100 SER A C 1
ATOM 826 O O . SER A 1 100 ? -8.114 -11.202 -1.400 1.00 95.75 100 SER A O 1
ATOM 828 N N . PHE A 1 101 ? -6.965 -9.658 -2.552 1.00 95.69 101 PHE A N 1
ATOM 829 C CA . PHE A 1 101 ? -7.221 -8.559 -1.629 1.00 95.69 101 PHE A CA 1
ATOM 830 C C . PHE A 1 101 ? -8.706 -8.212 -1.553 1.00 95.69 101 PHE A C 1
ATOM 832 O O . PHE A 1 101 ? -9.222 -8.063 -0.450 1.00 95.69 101 PHE A O 1
ATOM 839 N N . ILE A 1 102 ? -9.404 -8.119 -2.690 1.00 93.50 102 ILE A N 1
ATOM 840 C CA . ILE A 1 102 ? -10.846 -7.852 -2.709 1.00 93.50 102 ILE A CA 1
ATOM 841 C C . ILE A 1 102 ? -11.585 -8.958 -1.958 1.00 93.50 102 ILE A C 1
ATOM 843 O O . ILE A 1 102 ? -12.356 -8.648 -1.056 1.00 93.50 102 ILE A O 1
ATOM 847 N N . ALA A 1 103 ? -11.312 -10.229 -2.261 1.00 92.62 103 ALA A N 1
ATOM 848 C CA . ALA A 1 103 ? -11.931 -11.353 -1.561 1.00 92.62 103 ALA A CA 1
ATOM 849 C C . ALA A 1 103 ? -11.699 -11.270 -0.043 1.00 92.62 103 ALA A C 1
ATOM 851 O O . ALA A 1 103 ? -12.661 -11.248 0.720 1.00 92.62 103 ALA A O 1
ATOM 852 N N . TRP A 1 104 ? -10.444 -11.095 0.380 1.00 93.12 104 TRP A N 1
ATOM 853 C CA . TRP A 1 104 ? -10.083 -10.919 1.787 1.00 93.12 104 TRP A CA 1
ATOM 854 C C . TRP A 1 104 ? -10.749 -9.693 2.427 1.00 93.12 104 TRP A C 1
ATOM 856 O O . TRP A 1 104 ? -11.149 -9.717 3.591 1.00 93.12 104 TRP A O 1
ATOM 866 N N . SER A 1 105 ? -10.894 -8.591 1.689 1.00 91.88 105 SER A N 1
ATOM 867 C CA . SER A 1 105 ? -11.506 -7.365 2.207 1.00 91.88 105 SER A CA 1
ATOM 868 C C . SER A 1 105 ? -12.977 -7.538 2.576 1.00 91.88 105 SER A C 1
ATOM 870 O O . SER A 1 105 ? -13.462 -6.845 3.466 1.00 91.88 105 SER A O 1
ATOM 872 N N . LEU A 1 106 ? -13.644 -8.510 1.954 1.00 89.12 106 LEU A N 1
ATOM 873 C CA . LEU A 1 106 ? -15.062 -8.799 2.126 1.00 89.12 106 LEU A CA 1
ATOM 874 C C . LEU A 1 106 ? -15.345 -9.866 3.195 1.00 89.12 106 LEU A C 1
ATOM 876 O O . LEU A 1 106 ? -16.492 -10.002 3.607 1.00 89.12 106 LEU A O 1
ATOM 880 N N . GLU A 1 107 ? -14.331 -10.604 3.663 1.00 83.25 107 GLU A N 1
ATOM 881 C CA . GLU A 1 107 ? -14.494 -11.691 4.647 1.00 83.25 107 GLU A CA 1
ATOM 882 C C . GLU A 1 107 ? -15.079 -11.225 5.991 1.00 83.25 107 GLU A C 1
ATOM 884 O O . GLU A 1 107 ? -15.806 -11.985 6.625 1.00 83.25 107 GLU A O 1
ATOM 889 N N . ASP A 1 108 ? -14.809 -9.979 6.397 1.00 71.38 108 ASP A N 1
ATOM 890 C CA . ASP A 1 108 ? -15.241 -9.427 7.694 1.00 71.38 108 ASP A CA 1
ATOM 891 C C . ASP A 1 108 ? -16.642 -8.787 7.652 1.00 71.38 108 ASP A C 1
ATOM 893 O O . ASP A 1 108 ? -17.112 -8.254 8.658 1.00 71.38 108 ASP A O 1
ATOM 897 N N . ILE A 1 109 ? -17.303 -8.787 6.490 1.00 69.25 109 ILE A N 1
ATOM 898 C CA . ILE A 1 109 ? -18.643 -8.221 6.318 1.00 69.25 109 ILE A CA 1
ATOM 899 C C . ILE A 1 109 ? -19.649 -9.373 6.348 1.00 69.25 109 ILE A C 1
ATOM 901 O O . ILE A 1 109 ? -19.903 -10.026 5.330 1.00 69.25 109 ILE A O 1
ATOM 905 N N . ASP A 1 110 ? -20.234 -9.615 7.521 1.00 63.91 110 ASP A N 1
ATOM 906 C CA . ASP A 1 110 ? -21.392 -10.499 7.635 1.00 63.91 110 ASP A CA 1
ATOM 907 C C . ASP A 1 110 ? -22.514 -9.951 6.730 1.00 63.91 110 ASP A C 1
ATOM 909 O O . ASP A 1 110 ? -22.930 -8.803 6.875 1.00 63.91 110 ASP A O 1
ATOM 913 N N . ASP A 1 111 ? -22.962 -10.780 5.777 1.00 63.88 111 ASP A N 1
ATOM 914 C CA . ASP A 1 111 ? -23.994 -10.515 4.750 1.00 63.88 111 ASP A CA 1
ATOM 915 C C . ASP A 1 111 ? -23.548 -9.877 3.407 1.00 63.88 111 ASP A C 1
ATOM 917 O O . ASP A 1 111 ? -24.386 -9.564 2.560 1.00 63.88 111 ASP A O 1
ATOM 921 N N . TYR A 1 112 ? -22.243 -9.745 3.111 1.00 53.66 112 TYR A N 1
ATOM 922 C CA . TYR A 1 112 ? -21.812 -9.408 1.737 1.00 53.66 112 TYR A CA 1
ATOM 923 C C . TYR A 1 112 ? -22.055 -10.606 0.792 1.00 53.66 112 TYR A C 1
ATOM 925 O O . TYR A 1 112 ? -21.682 -11.731 1.146 1.00 53.66 112 TYR A O 1
ATOM 933 N N . PRO A 1 113 ? -22.674 -10.439 -0.399 1.00 52.88 113 PRO A N 1
ATOM 934 C CA . PRO A 1 113 ? -23.149 -11.576 -1.183 1.00 52.88 113 PRO A CA 1
ATOM 935 C C . PRO A 1 113 ? -21.995 -12.510 -1.574 1.00 52.88 113 PRO A C 1
ATOM 937 O O . PRO A 1 113 ? -21.171 -12.191 -2.429 1.00 52.88 113 PRO A O 1
ATOM 940 N N . ARG A 1 114 ? -21.971 -13.712 -0.978 1.00 55.47 114 ARG A N 1
ATOM 941 C CA . ARG A 1 114 ? -20.971 -14.778 -1.206 1.00 55.47 114 ARG A CA 1
ATOM 942 C C . ARG A 1 114 ? -21.111 -15.488 -2.560 1.00 55.47 114 ARG A C 1
ATOM 944 O O . ARG A 1 114 ? -20.671 -16.623 -2.720 1.00 55.47 114 ARG A O 1
ATOM 951 N N . THR A 1 115 ? -21.733 -14.848 -3.544 1.00 44.75 115 THR A N 1
ATOM 952 C CA . THR A 1 115 ? -21.960 -15.428 -4.869 1.00 44.75 115 THR A CA 1
ATOM 953 C C . THR A 1 115 ? -21.687 -14.401 -5.952 1.00 44.75 115 THR A C 1
ATOM 955 O O . THR A 1 115 ? -22.517 -13.532 -6.214 1.00 44.75 115 THR A O 1
ATOM 958 N N . ALA A 1 116 ? -20.550 -14.561 -6.624 1.00 40.84 116 ALA A N 1
ATOM 959 C CA . ALA A 1 116 ? -20.425 -14.150 -8.011 1.00 40.84 116 ALA A CA 1
ATOM 960 C C . ALA A 1 116 ? -21.189 -15.187 -8.853 1.00 40.84 116 ALA A C 1
ATOM 962 O O . ALA A 1 116 ? -20.860 -16.374 -8.804 1.00 40.84 116 ALA A O 1
ATOM 963 N N . ARG A 1 117 ? -22.253 -14.759 -9.536 1.00 37.41 117 ARG A N 1
ATOM 964 C CA . ARG A 1 117 ? -22.836 -15.519 -10.650 1.00 37.41 117 ARG A CA 1
ATOM 965 C C . ARG A 1 117 ? -22.111 -15.160 -11.935 1.00 37.41 117 ARG A C 1
ATOM 967 O O . ARG A 1 117 ? -21.756 -13.969 -12.070 1.00 37.41 117 ARG A O 1
#